Protein AF-A0A0M3KHF2-F1 (afdb_monomer_lite)

Radius of gyration: 13.71 Å; chains: 1; bounding box: 29×32×37 Å

Organism: Anisakis simplex (NCBI:txid6269)

Foldseek 3Di:
DQDAFQEEEEEAAADLLQVLQVVLCVVCVVVCVSHYVYYYYHHDPPHPDDPPPVSSVVVVLVVVCVVDPPVCSVPGRYHYDHQYDAPPPCRVCRNNTPVND

pLDDT: mean 89.16, std 9.12, range [52.31, 97.62]

Sequence (101 aa):
MTMKWDAVVLTACDLNQKEAFENQLADLSDQLNQFAERFFVFEDQPSNIRIGSGGATQLALDRLNSELTESKFIQSRIVIIHSGGLSQRMPSASALGKVFL

Structure (mmCIF, N/CA/C/O backbone):
data_AF-A0A0M3KHF2-F1
#
_entry.id   AF-A0A0M3KHF2-F1
#
loop_
_atom_site.group_PDB
_atom_site.id
_atom_site.type_symbol
_atom_site.label_atom_id
_atom_site.label_alt_id
_atom_site.label_comp_id
_atom_site.label_asym_id
_atom_site.label_entity_id
_atom_site.label_seq_id
_atom_site.pdbx_PDB_ins_code
_atom_site.Cartn_x
_atom_site.Cartn_y
_atom_site.Cartn_z
_atom_site.occupancy
_atom_site.B_iso_or_equiv
_atom_site.auth_seq_id
_atom_site.auth_comp_id
_atom_site.auth_asym_id
_atom_site.auth_atom_id
_atom_site.pdbx_PDB_model_num
ATOM 1 N N . MET A 1 1 ? -9.353 -6.737 23.529 1.00 52.31 1 MET A N 1
ATOM 2 C CA . MET A 1 1 ? -9.402 -5.989 22.256 1.00 52.31 1 MET A CA 1
ATOM 3 C C . MET A 1 1 ? -8.188 -6.390 21.445 1.00 52.31 1 MET A C 1
ATOM 5 O O . MET A 1 1 ? -7.079 -6.071 21.852 1.00 52.31 1 MET A O 1
ATOM 9 N N . THR A 1 2 ? -8.365 -7.147 20.366 1.00 61.44 2 THR A N 1
ATOM 10 C CA . THR A 1 2 ? -7.285 -7.366 19.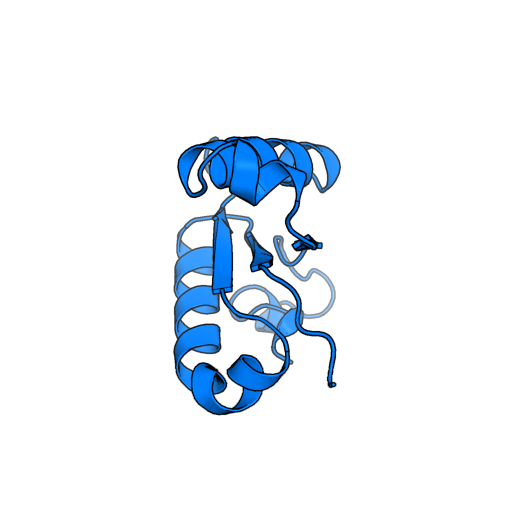398 1.00 61.44 2 THR A CA 1
ATOM 11 C C . THR A 1 2 ? -7.039 -6.042 18.679 1.00 61.44 2 THR A C 1
ATOM 13 O O . THR A 1 2 ? -7.953 -5.471 18.089 1.00 61.44 2 THR A O 1
ATOM 16 N N . MET A 1 3 ? -5.836 -5.486 18.818 1.00 82.25 3 MET A N 1
ATOM 17 C CA . MET A 1 3 ? -5.474 -4.257 18.117 1.00 82.25 3 MET A CA 1
ATOM 18 C C . MET A 1 3 ? -5.295 -4.567 16.627 1.00 82.25 3 MET A C 1
ATOM 20 O O . MET A 1 3 ? -4.411 -5.344 16.281 1.00 82.25 3 MET A O 1
ATOM 24 N N . LYS A 1 4 ? -6.115 -3.953 15.768 1.00 93.25 4 LYS A N 1
ATOM 25 C CA . LYS A 1 4 ? -5.964 -3.991 14.305 1.00 93.25 4 LYS A CA 1
ATOM 26 C C . LYS A 1 4 ? -5.154 -2.803 13.799 1.00 93.25 4 LYS A C 1
ATOM 28 O O . LYS A 1 4 ? -5.223 -1.727 14.388 1.00 93.25 4 LYS A O 1
ATOM 33 N N . TRP A 1 5 ? -4.443 -2.973 12.695 1.00 96.00 5 TRP A N 1
ATOM 34 C CA . TRP A 1 5 ? -3.918 -1.845 11.929 1.00 96.00 5 TRP A CA 1
ATOM 35 C C . TRP A 1 5 ? -5.065 -1.096 11.239 1.00 96.00 5 TRP A C 1
ATOM 37 O O . TRP A 1 5 ? -6.010 -1.708 10.743 1.00 96.00 5 TRP A O 1
ATOM 47 N N . ASP A 1 6 ? -4.981 0.228 11.176 1.00 95.12 6 ASP A N 1
ATOM 48 C CA . ASP A 1 6 ? -5.975 1.048 10.471 1.00 95.12 6 ASP A CA 1
ATOM 49 C C . ASP A 1 6 ? -5.799 0.942 8.945 1.00 95.12 6 ASP A C 1
ATOM 51 O O . ASP A 1 6 ? -6.754 1.108 8.176 1.00 95.12 6 ASP A O 1
ATOM 55 N N . ALA A 1 7 ? -4.569 0.645 8.512 1.00 95.75 7 ALA A N 1
ATOM 56 C CA . ALA A 1 7 ? -4.243 0.238 7.154 1.00 95.75 7 ALA A CA 1
ATOM 57 C C . ALA A 1 7 ? -2.954 -0.601 7.097 1.00 95.75 7 ALA A C 1
ATOM 59 O O . ALA A 1 7 ? -2.012 -0.392 7.865 1.00 95.75 7 ALA A O 1
ATOM 60 N N . VAL A 1 8 ? -2.898 -1.510 6.129 1.00 96.81 8 VAL A N 1
ATOM 61 C CA . VAL A 1 8 ? -1.679 -2.186 5.669 1.00 96.81 8 VAL A CA 1
ATOM 62 C C . VAL A 1 8 ? -1.416 -1.734 4.238 1.00 96.81 8 VAL A C 1
ATOM 64 O O . VAL A 1 8 ? -2.331 -1.719 3.418 1.00 96.81 8 VAL A O 1
ATOM 67 N N . VAL A 1 9 ? -0.174 -1.383 3.921 1.00 97.62 9 VAL A N 1
ATOM 68 C CA . VAL A 1 9 ? 0.249 -1.050 2.557 1.00 97.62 9 VAL A CA 1
ATOM 69 C C . VAL A 1 9 ? 1.277 -2.062 2.084 1.00 97.62 9 VAL A C 1
ATOM 71 O O . VAL A 1 9 ? 2.307 -2.246 2.732 1.00 97.62 9 VAL A O 1
ATOM 74 N N . LEU A 1 10 ? 1.032 -2.677 0.933 1.00 96.62 10 LEU A N 1
ATOM 75 C CA . LEU A 1 10 ? 2.042 -3.415 0.186 1.00 96.62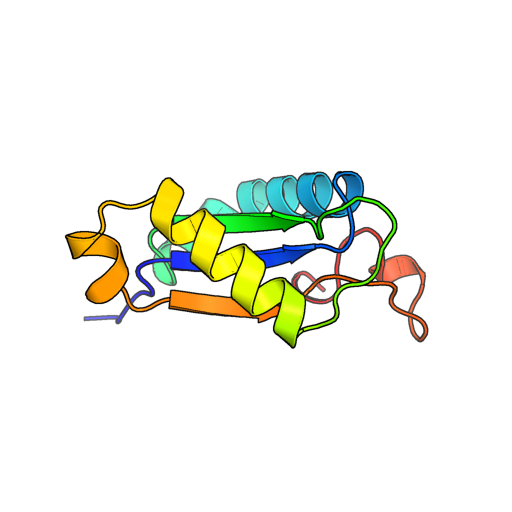 10 LEU A CA 1
ATOM 76 C C . LEU A 1 10 ? 2.603 -2.509 -0.910 1.00 96.62 10 LEU A C 1
ATOM 78 O O . LEU A 1 10 ? 1.847 -1.890 -1.656 1.00 96.62 10 LEU A O 1
ATOM 82 N N . THR A 1 11 ? 3.926 -2.431 -1.032 1.00 95.44 11 THR A N 1
ATOM 83 C CA . THR A 1 11 ? 4.543 -1.800 -2.209 1.00 95.44 11 THR A CA 1
ATOM 84 C C . THR A 1 11 ? 4.770 -2.853 -3.293 1.00 95.44 11 THR A C 1
ATOM 86 O O . THR A 1 11 ? 5.099 -3.994 -2.969 1.00 95.44 11 THR A O 1
ATOM 89 N N . ALA A 1 12 ? 4.621 -2.484 -4.561 1.00 94.12 12 ALA A N 1
ATOM 90 C CA . ALA A 1 12 ? 4.838 -3.329 -5.736 1.00 94.12 12 ALA A CA 1
ATOM 91 C C . ALA A 1 12 ? 5.797 -2.630 -6.716 1.00 94.12 12 ALA A C 1
ATOM 93 O O . ALA A 1 12 ? 5.866 -1.407 -6.740 1.00 94.12 12 ALA A O 1
ATOM 94 N N . CYS A 1 13 ? 6.558 -3.369 -7.525 1.00 91.19 13 CYS A N 1
ATOM 95 C CA . CYS A 1 13 ? 7.513 -2.763 -8.465 1.00 91.19 13 CYS A CA 1
ATOM 96 C C . CYS A 1 13 ? 6.878 -2.229 -9.751 1.00 91.19 13 CYS A C 1
ATOM 98 O O . CYS A 1 13 ? 7.495 -1.422 -10.440 1.00 91.19 13 CYS A O 1
ATOM 100 N N . ASP A 1 14 ? 5.684 -2.699 -10.100 1.00 92.12 14 ASP A N 1
ATOM 101 C CA . ASP A 1 14 ? 4.943 -2.272 -11.280 1.00 92.12 14 ASP A CA 1
ATOM 102 C C . ASP A 1 14 ? 3.446 -2.585 -11.126 1.00 92.12 14 ASP A C 1
ATOM 104 O O . ASP A 1 14 ? 3.006 -3.166 -10.128 1.00 92.12 14 ASP A O 1
ATOM 108 N N . LEU A 1 15 ? 2.666 -2.171 -12.127 1.00 93.25 15 LEU A N 1
ATOM 109 C CA . LEU A 1 15 ? 1.218 -2.349 -12.150 1.00 93.25 15 LEU A CA 1
ATOM 110 C C . LEU A 1 15 ? 0.801 -3.827 -12.188 1.00 93.25 15 LEU A C 1
ATOM 112 O O . LEU A 1 15 ? -0.143 -4.200 -11.503 1.00 93.25 15 LEU A O 1
ATOM 116 N N . ASN A 1 16 ? 1.525 -4.681 -12.917 1.00 91.44 16 ASN A N 1
ATOM 117 C CA . ASN A 1 16 ? 1.183 -6.103 -13.011 1.00 91.44 16 ASN A CA 1
ATOM 118 C C . ASN A 1 16 ? 1.360 -6.795 -11.652 1.00 91.44 16 ASN A C 1
ATOM 120 O O . ASN A 1 16 ? 0.523 -7.593 -11.235 1.00 91.44 16 ASN A O 1
ATOM 124 N N . GLN A 1 17 ? 2.448 -6.481 -10.942 1.00 91.50 17 GLN A N 1
ATOM 125 C CA . GLN A 1 17 ? 2.683 -7.001 -9.598 1.00 91.50 17 GLN A CA 1
ATOM 126 C C . GLN A 1 17 ? 1.653 -6.450 -8.606 1.00 91.50 17 GLN A C 1
ATOM 128 O O . GLN A 1 17 ? 1.198 -7.184 -7.731 1.00 91.50 17 GLN A O 1
ATOM 133 N N . LYS A 1 18 ? 1.245 -5.186 -8.759 1.00 94.75 18 LYS A N 1
ATOM 134 C CA . LYS A 1 18 ? 0.151 -4.623 -7.970 1.00 94.75 18 LYS A CA 1
ATOM 135 C C . LYS A 1 18 ? -1.150 -5.399 -8.163 1.00 94.75 18 LYS A C 1
ATOM 137 O O . LYS A 1 18 ? -1.719 -5.844 -7.172 1.00 94.75 18 LYS A O 1
ATOM 142 N N . GLU A 1 19 ? -1.581 -5.601 -9.404 1.00 95.00 19 GLU A N 1
ATOM 143 C CA . GLU A 1 19 ? -2.814 -6.334 -9.716 1.00 95.00 19 GLU A CA 1
ATOM 144 C C . GLU A 1 19 ? -2.763 -7.765 -9.162 1.00 95.00 19 GLU A C 1
ATOM 146 O O . GLU A 1 19 ? -3.732 -8.258 -8.584 1.00 95.00 19 GLU A O 1
ATOM 151 N N . ALA A 1 20 ? -1.608 -8.430 -9.263 1.00 93.19 20 ALA A N 1
ATOM 152 C CA . ALA A 1 20 ? -1.411 -9.745 -8.665 1.00 93.19 20 ALA A CA 1
ATOM 153 C C . ALA A 1 20 ? -1.587 -9.721 -7.136 1.00 93.19 20 ALA A C 1
ATOM 155 O O . ALA A 1 20 ? -2.263 -10.591 -6.589 1.00 93.19 20 ALA A O 1
ATOM 156 N N . PHE A 1 21 ? -1.018 -8.732 -6.441 1.00 94.81 21 PHE A N 1
ATOM 157 C CA . PHE A 1 21 ? -1.145 -8.602 -4.985 1.00 94.81 21 PHE A CA 1
ATOM 158 C C . PHE A 1 21 ? -2.572 -8.249 -4.559 1.00 94.81 21 PHE A C 1
ATOM 160 O O . PHE A 1 21 ? -3.049 -8.771 -3.556 1.00 94.81 21 PHE A O 1
ATOM 167 N N . GLU A 1 22 ? -3.268 -7.396 -5.312 1.00 96.06 22 GLU A N 1
ATOM 168 C CA . GLU A 1 22 ? -4.672 -7.056 -5.058 1.00 96.06 22 GLU A CA 1
ATOM 169 C C . GLU A 1 22 ? -5.572 -8.294 -5.174 1.00 96.06 22 GLU A 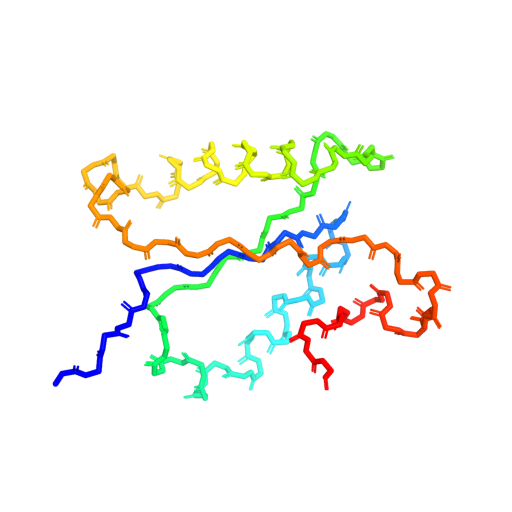C 1
ATOM 171 O O . GLU A 1 22 ? -6.407 -8.520 -4.298 1.00 96.06 22 GLU A O 1
ATOM 176 N N . ASN A 1 23 ? -5.341 -9.152 -6.174 1.00 94.88 23 ASN A N 1
ATOM 177 C CA . ASN A 1 23 ? -6.052 -10.427 -6.304 1.00 94.88 23 ASN A CA 1
ATOM 178 C C . ASN A 1 23 ? -5.776 -11.368 -5.116 1.00 94.88 23 ASN A C 1
ATOM 180 O O . ASN A 1 23 ? -6.713 -11.912 -4.537 1.00 94.88 23 ASN A O 1
ATOM 184 N N . GLN A 1 24 ? -4.513 -11.503 -4.690 1.00 94.12 24 GLN A N 1
ATOM 185 C CA . GLN A 1 24 ? -4.158 -12.306 -3.508 1.00 94.12 24 GLN A CA 1
ATOM 186 C C . GLN A 1 24 ? -4.831 -11.781 -2.228 1.00 94.12 24 GLN A C 1
ATOM 188 O O . GLN A 1 24 ? -5.321 -12.557 -1.409 1.00 94.12 24 GLN A O 1
ATOM 193 N N . LEU A 1 25 ? -4.883 -10.457 -2.044 1.00 95.12 25 LEU A N 1
ATOM 194 C CA . LEU A 1 25 ? -5.555 -9.839 -0.898 1.00 95.12 25 LEU A CA 1
ATOM 195 C C . LEU A 1 25 ? -7.069 -10.071 -0.922 1.00 95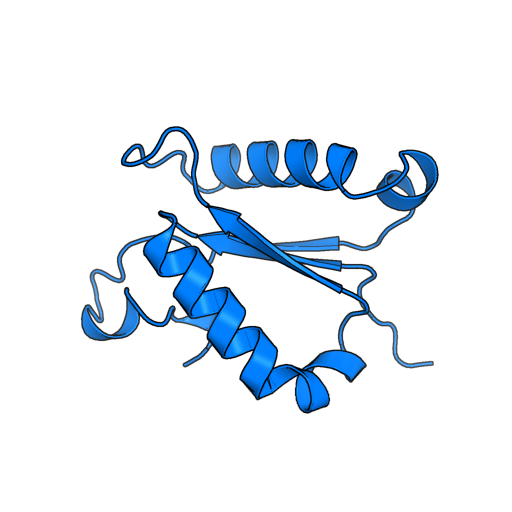.12 25 LEU A C 1
ATOM 197 O O . LEU A 1 25 ? -7.657 -10.283 0.139 1.00 95.12 25 LEU A O 1
ATOM 201 N N . ALA A 1 26 ? -7.694 -10.046 -2.101 1.00 95.31 26 ALA A N 1
ATOM 202 C CA . ALA A 1 26 ? -9.114 -10.342 -2.251 1.00 95.31 26 ALA A CA 1
ATOM 203 C C . ALA A 1 26 ? -9.430 -11.787 -1.830 1.00 95.31 26 ALA A C 1
ATOM 205 O O . ALA A 1 26 ? -10.328 -11.996 -1.009 1.00 95.31 26 ALA A O 1
ATOM 206 N N . ASP A 1 27 ? -8.635 -12.753 -2.299 1.00 94.88 27 ASP A N 1
ATOM 207 C CA . ASP A 1 27 ? -8.781 -14.177 -1.967 1.00 94.88 27 ASP A CA 1
ATOM 208 C C . ASP A 1 27 ? -8.585 -14.463 -0.464 1.00 94.88 27 ASP A C 1
ATOM 210 O O . ASP A 1 27 ? -9.205 -15.368 0.097 1.00 94.88 27 ASP A O 1
ATOM 214 N N . LEU A 1 28 ? -7.740 -13.678 0.212 1.00 93.75 28 LEU A N 1
ATOM 215 C CA . LEU A 1 28 ? -7.417 -13.833 1.636 1.00 93.75 28 LEU A CA 1
ATOM 216 C C . LEU A 1 28 ? -8.234 -12.921 2.568 1.00 93.75 28 LEU A C 1
ATOM 218 O O . LEU A 1 28 ? -8.040 -12.961 3.787 1.00 93.75 28 LEU A O 1
ATOM 222 N N . SER A 1 29 ? -9.136 -12.100 2.028 1.00 92.88 29 SER A N 1
ATOM 223 C CA . SER A 1 29 ? -9.819 -11.019 2.756 1.00 92.88 29 SER A CA 1
ATOM 224 C C . SER A 1 29 ? -10.469 -11.471 4.069 1.00 92.88 29 SER A C 1
ATOM 226 O O . SER A 1 29 ? -10.214 -10.870 5.115 1.00 92.88 29 SER A O 1
ATOM 228 N N . ASP A 1 30 ? -11.216 -12.576 4.065 1.00 93.19 30 ASP A N 1
ATOM 229 C CA . ASP A 1 30 ? -11.874 -13.118 5.265 1.00 93.19 30 ASP A CA 1
ATOM 230 C C . ASP A 1 30 ? -10.887 -13.442 6.398 1.00 93.19 30 ASP A C 1
ATOM 232 O O . ASP A 1 30 ? -11.167 -13.193 7.574 1.00 93.19 30 ASP A O 1
ATOM 236 N N . GLN A 1 31 ? -9.703 -13.949 6.051 1.00 92.44 31 GLN A N 1
ATOM 237 C CA . GLN A 1 31 ? -8.648 -14.284 7.010 1.00 92.44 31 GLN A CA 1
ATOM 238 C C . GLN A 1 31 ? -7.907 -13.034 7.498 1.00 92.44 31 GLN A C 1
ATOM 240 O O . GLN A 1 31 ? -7.478 -12.971 8.655 1.00 92.44 31 GLN A O 1
ATOM 245 N N . LEU A 1 32 ? -7.749 -12.041 6.618 1.00 92.75 32 LEU A N 1
ATOM 246 C CA . LEU A 1 32 ? -6.955 -10.840 6.861 1.00 92.75 32 LEU A CA 1
ATOM 247 C C . LEU A 1 32 ? -7.722 -9.727 7.586 1.00 92.75 32 LEU A C 1
ATOM 249 O O . LEU A 1 32 ? -7.112 -8.931 8.306 1.00 92.75 32 LEU A O 1
ATOM 253 N N . ASN A 1 33 ? -9.054 -9.718 7.492 1.00 91.50 33 ASN A N 1
ATOM 254 C CA . ASN A 1 33 ? -9.932 -8.725 8.119 1.00 91.50 33 ASN A CA 1
ATOM 255 C C . ASN A 1 33 ? -9.772 -8.633 9.645 1.00 91.50 33 ASN A C 1
ATOM 257 O O . ASN A 1 33 ? -10.140 -7.626 10.255 1.00 91.50 33 ASN A O 1
ATOM 261 N N . GLN A 1 34 ? -9.228 -9.660 10.306 1.00 92.44 34 GLN A N 1
ATOM 262 C CA . GLN A 1 34 ? -8.931 -9.606 11.740 1.00 92.44 34 GLN A CA 1
ATOM 263 C C . GLN A 1 34 ? -7.675 -8.788 12.085 1.00 92.44 34 GLN A C 1
ATOM 265 O O . GLN A 1 34 ? -7.529 -8.411 13.245 1.00 92.44 34 GLN A O 1
ATOM 270 N N . PHE A 1 35 ? -6.797 -8.501 11.116 1.00 93.56 35 PHE A N 1
ATOM 271 C CA . PHE A 1 35 ? -5.507 -7.836 11.336 1.00 93.56 35 PHE A CA 1
ATOM 272 C C . PHE A 1 35 ? -5.495 -6.364 10.928 1.00 93.56 35 PHE A C 1
ATOM 274 O O . PHE A 1 35 ? -4.783 -5.581 11.558 1.00 93.56 35 PHE A O 1
ATOM 281 N N . ALA A 1 36 ? -6.268 -5.976 9.912 1.00 95.38 36 ALA A N 1
ATOM 282 C CA . ALA A 1 36 ? -6.361 -4.588 9.476 1.00 95.38 36 ALA A CA 1
ATOM 283 C C . ALA A 1 36 ? -7.753 -4.229 8.954 1.00 95.38 36 ALA A C 1
ATOM 285 O O . ALA A 1 36 ? -8.496 -5.100 8.509 1.00 95.38 36 ALA A O 1
ATOM 286 N N . GLU A 1 37 ? -8.103 -2.943 9.012 1.00 93.56 37 GLU A N 1
ATOM 287 C CA . GLU A 1 37 ? -9.359 -2.440 8.437 1.00 93.56 37 GLU A CA 1
ATOM 288 C C . GLU A 1 37 ? -9.295 -2.303 6.915 1.00 93.56 37 GLU A C 1
ATOM 290 O O . GLU A 1 37 ? -10.308 -2.449 6.234 1.00 93.56 37 GLU A O 1
ATOM 295 N N . ARG A 1 38 ? -8.117 -1.957 6.385 1.00 94.12 38 ARG A N 1
ATOM 296 C CA . ARG A 1 38 ? -7.905 -1.643 4.970 1.00 94.12 38 ARG A CA 1
ATOM 297 C C . ARG A 1 38 ? -6.554 -2.155 4.502 1.00 94.12 38 ARG A C 1
ATOM 299 O O . ARG A 1 38 ? -5.575 -2.106 5.247 1.00 94.12 38 ARG A O 1
ATOM 306 N N . PHE A 1 39 ? -6.512 -2.581 3.249 1.00 96.50 39 PHE A N 1
ATOM 307 C CA . PHE A 1 39 ? -5.297 -2.986 2.560 1.00 96.50 39 PHE A CA 1
ATOM 308 C C . PHE A 1 39 ? -5.152 -2.148 1.294 1.00 96.50 39 PHE A C 1
ATOM 310 O O . PHE A 1 39 ? -6.119 -1.973 0.556 1.00 96.50 39 PHE A O 1
ATOM 317 N N . PHE A 1 40 ? -3.953 -1.630 1.058 1.00 97.31 40 PHE A N 1
ATOM 318 C CA . PHE A 1 40 ? -3.599 -0.899 -0.153 1.00 97.31 40 PHE A CA 1
ATOM 319 C C . PHE A 1 40 ? -2.419 -1.574 -0.836 1.00 97.31 40 PHE A C 1
ATOM 321 O O . PHE A 1 40 ? -1.532 -2.111 -0.166 1.00 97.31 40 PHE A O 1
ATOM 328 N N . VAL A 1 41 ? -2.375 -1.476 -2.162 1.00 97.12 41 VAL A N 1
ATOM 329 C CA . VAL A 1 41 ? -1.201 -1.843 -2.947 1.00 97.12 41 VAL A CA 1
ATOM 330 C C . VAL A 1 41 ? -0.790 -0.657 -3.807 1.00 97.12 41 VAL A C 1
ATOM 332 O O . VAL A 1 41 ? -1.583 -0.144 -4.598 1.00 97.12 41 VAL A O 1
ATOM 335 N N . PHE A 1 42 ? 0.452 -0.206 -3.644 1.00 96.75 42 PHE A N 1
ATOM 336 C CA . PHE A 1 42 ? 1.003 0.901 -4.422 1.00 96.75 42 PHE A CA 1
ATOM 337 C C . PHE A 1 42 ? 2.204 0.447 -5.232 1.00 96.75 42 PHE A C 1
ATOM 339 O O . PHE A 1 42 ? 3.174 -0.082 -4.693 1.00 96.75 42 PHE A O 1
ATOM 346 N N . GLU A 1 43 ? 2.121 0.670 -6.533 1.00 95.19 43 GLU A N 1
ATOM 347 C CA . GLU A 1 43 ? 3.188 0.417 -7.482 1.00 95.19 43 GLU A CA 1
ATOM 348 C C . GLU A 1 43 ? 4.224 1.551 -7.506 1.00 95.19 43 GLU A C 1
ATOM 350 O O . GLU A 1 43 ? 3.883 2.723 -7.324 1.00 95.19 43 GLU A O 1
ATOM 355 N N . ASP A 1 44 ? 5.486 1.208 -7.765 1.00 94.75 44 ASP A N 1
ATOM 356 C CA . ASP A 1 44 ? 6.555 2.180 -7.985 1.00 94.75 44 ASP A CA 1
ATOM 357 C C . ASP A 1 44 ? 6.208 3.086 -9.183 1.00 94.75 44 ASP A C 1
ATOM 359 O O . ASP A 1 44 ? 5.851 2.622 -10.272 1.00 94.75 44 ASP A O 1
ATOM 363 N N . GLN A 1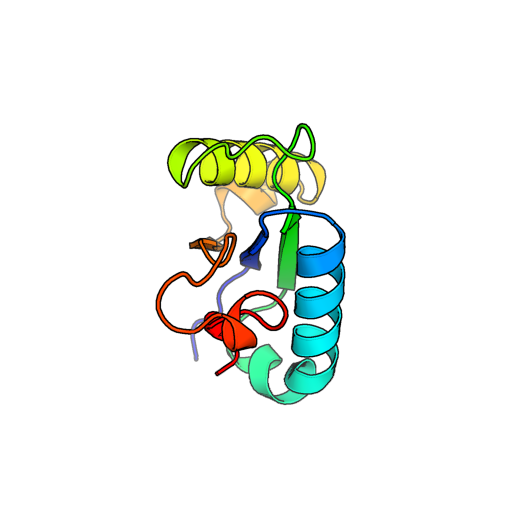 45 ? 6.358 4.400 -8.991 1.00 91.50 45 GLN A N 1
ATOM 364 C CA . GLN A 1 45 ? 6.233 5.394 -10.054 1.00 91.50 45 GLN A CA 1
ATOM 365 C C . GLN A 1 45 ? 7.451 6.332 -10.077 1.00 91.50 45 GLN A C 1
ATOM 367 O O . GLN A 1 45 ? 7.941 6.721 -9.014 1.00 91.50 45 GLN A O 1
ATOM 372 N N . PRO A 1 46 ? 7.924 6.744 -11.272 1.00 89.81 46 PRO A N 1
ATOM 373 C CA . PRO A 1 46 ? 7.437 6.361 -12.605 1.00 89.81 46 PRO A CA 1
ATOM 374 C C . PRO A 1 46 ? 7.734 4.890 -12.955 1.00 89.81 46 PRO A C 1
ATOM 376 O O . PRO A 1 46 ? 8.693 4.300 -12.460 1.00 89.81 46 PRO A O 1
ATOM 379 N N . SER A 1 47 ? 6.906 4.302 -13.826 1.00 86.25 47 SER A N 1
ATOM 380 C CA . SER A 1 47 ? 6.994 2.883 -14.202 1.00 86.25 47 SER A CA 1
ATOM 381 C C . SER A 1 47 ? 8.383 2.499 -14.719 1.00 86.25 47 SER A C 1
ATOM 383 O O . SER A 1 47 ? 9.005 3.275 -15.447 1.00 86.25 47 SER A O 1
ATOM 385 N N . ASN A 1 48 ? 8.817 1.268 -14.439 1.00 80.50 48 ASN A N 1
ATOM 386 C CA . ASN A 1 48 ? 10.119 0.709 -14.838 1.00 80.50 48 ASN A CA 1
ATOM 387 C C . ASN A 1 48 ? 11.343 1.373 -14.184 1.00 80.50 48 ASN A C 1
ATOM 389 O O . ASN A 1 48 ? 12.476 1.054 -14.549 1.00 80.50 48 ASN A O 1
ATOM 393 N N . ILE A 1 49 ? 11.150 2.263 -13.207 1.00 88.00 49 ILE A N 1
ATOM 394 C CA . ILE A 1 49 ? 12.237 2.813 -12.398 1.00 88.00 49 ILE A CA 1
ATOM 395 C C . ILE A 1 49 ? 12.123 2.257 -10.986 1.00 88.00 49 ILE A C 1
ATOM 397 O O . ILE A 1 49 ? 11.137 2.476 -10.291 1.00 88.00 49 ILE A O 1
ATOM 401 N N . ARG A 1 50 ? 13.170 1.563 -10.534 1.00 87.25 50 ARG A N 1
ATOM 402 C CA . ARG A 1 50 ? 13.244 1.102 -9.149 1.00 87.25 50 ARG A CA 1
ATOM 403 C C . ARG A 1 50 ? 13.562 2.286 -8.240 1.00 87.25 50 ARG A C 1
ATOM 405 O O . ARG A 1 50 ? 14.685 2.784 -8.257 1.00 87.25 50 ARG A O 1
ATOM 412 N N . ILE A 1 51 ? 12.602 2.677 -7.407 1.00 91.56 51 ILE A N 1
ATOM 413 C CA . ILE A 1 51 ? 12.738 3.815 -6.478 1.00 91.56 51 ILE A CA 1
ATOM 414 C C . ILE A 1 51 ? 13.306 3.416 -5.104 1.00 91.56 51 ILE A C 1
ATOM 416 O O . ILE A 1 51 ? 13.667 4.267 -4.290 1.00 91.56 51 ILE A O 1
ATOM 420 N N . GLY A 1 52 ? 13.432 2.108 -4.850 1.00 91.00 52 GLY A N 1
ATOM 421 C CA . GLY A 1 52 ? 13.936 1.562 -3.587 1.00 91.00 52 GLY A CA 1
ATOM 422 C C . GLY A 1 52 ? 12.942 1.718 -2.431 1.00 91.00 52 GLY A C 1
ATOM 423 O O . GLY A 1 52 ? 11.894 2.338 -2.572 1.00 91.00 52 GLY A O 1
ATOM 424 N N . SER A 1 53 ? 13.260 1.153 -1.263 1.00 92.75 53 SER A N 1
ATOM 425 C CA . SER A 1 53 ? 12.337 1.168 -0.116 1.00 92.75 53 SER A CA 1
ATOM 426 C C . SER A 1 53 ? 12.050 2.579 0.399 1.00 92.75 53 SER A C 1
ATOM 428 O O . SER A 1 53 ? 10.911 2.876 0.733 1.00 92.75 53 SER A O 1
ATOM 430 N N . GLY A 1 54 ? 13.053 3.463 0.420 1.00 94.81 54 GLY A N 1
ATOM 431 C CA . GLY A 1 54 ? 12.869 4.862 0.818 1.00 94.81 54 GLY A CA 1
ATOM 432 C C . GLY A 1 54 ? 11.918 5.621 -0.112 1.00 94.81 54 GLY A C 1
ATOM 433 O O . GLY A 1 54 ? 10.987 6.264 0.367 1.00 94.81 54 GLY A O 1
ATOM 434 N N . GLY A 1 55 ? 12.103 5.487 -1.431 1.00 95.00 55 GLY A N 1
ATOM 435 C CA . GLY A 1 55 ? 11.207 6.087 -2.421 1.00 95.00 55 GLY A CA 1
ATOM 436 C C . GLY A 1 55 ? 9.796 5.505 -2.353 1.00 95.00 55 GLY A C 1
ATOM 437 O O . GLY A 1 55 ? 8.825 6.254 -2.362 1.00 95.00 55 GLY A O 1
ATOM 438 N N . ALA A 1 56 ? 9.679 4.186 -2.187 1.00 95.00 56 ALA A N 1
ATOM 439 C CA . ALA A 1 56 ? 8.390 3.516 -2.050 1.00 95.00 56 ALA A CA 1
ATOM 440 C C . ALA A 1 56 ? 7.651 3.923 -0.764 1.00 95.00 56 ALA A C 1
ATOM 442 O O . ALA A 1 56 ? 6.433 4.075 -0.782 1.00 95.00 56 ALA A O 1
ATOM 443 N N . THR A 1 57 ? 8.369 4.162 0.342 1.00 96.38 57 THR A N 1
ATOM 444 C CA . THR A 1 57 ? 7.776 4.727 1.563 1.00 96.38 57 THR A CA 1
ATOM 445 C C . THR A 1 57 ? 7.228 6.128 1.309 1.00 96.38 57 THR A C 1
ATOM 447 O O . THR A 1 57 ? 6.084 6.386 1.666 1.00 96.38 57 THR A O 1
ATOM 450 N N . GLN A 1 58 ? 8.003 7.022 0.684 1.00 96.25 58 GLN A N 1
ATOM 451 C CA . GLN A 1 58 ? 7.538 8.381 0.384 1.00 96.25 58 GLN A CA 1
ATOM 452 C C . GLN A 1 58 ? 6.290 8.356 -0.506 1.00 96.25 58 GLN A C 1
ATOM 454 O O . GLN A 1 58 ? 5.279 8.964 -0.164 1.00 96.25 58 GLN A O 1
ATOM 459 N N . LEU A 1 59 ? 6.328 7.573 -1.587 1.00 95.75 59 LEU A N 1
ATOM 460 C CA . LEU A 1 59 ? 5.196 7.400 -2.493 1.00 95.75 59 LEU A CA 1
ATOM 461 C C . LEU A 1 59 ? 3.961 6.858 -1.762 1.00 95.75 59 LEU A C 1
ATOM 463 O O . LEU A 1 59 ? 2.856 7.353 -1.971 1.00 95.75 59 LEU A O 1
ATOM 467 N N . ALA A 1 60 ? 4.131 5.878 -0.872 1.00 96.50 60 ALA A N 1
ATOM 468 C CA . ALA A 1 60 ? 3.028 5.344 -0.081 1.00 96.50 60 ALA A CA 1
ATOM 469 C C . ALA A 1 60 ? 2.407 6.395 0.850 1.00 96.50 60 ALA A C 1
ATOM 471 O O . ALA A 1 60 ? 1.185 6.446 0.965 1.00 96.50 60 ALA A O 1
ATOM 472 N N . LEU A 1 61 ? 3.219 7.242 1.489 1.00 95.50 61 LEU A N 1
ATOM 473 C CA . LEU A 1 61 ? 2.724 8.325 2.344 1.00 95.50 61 LEU A CA 1
ATOM 474 C C . LEU A 1 61 ? 1.942 9.369 1.533 1.00 95.50 61 LEU A C 1
ATOM 476 O O . LEU A 1 61 ? 0.846 9.750 1.941 1.00 95.50 61 LEU A O 1
ATOM 480 N N . ASP A 1 62 ? 2.449 9.767 0.364 1.00 94.88 62 ASP A N 1
ATOM 481 C CA . ASP A 1 62 ? 1.778 10.731 -0.520 1.00 94.88 62 ASP A CA 1
ATOM 482 C C . ASP A 1 62 ? 0.427 10.189 -1.023 1.00 94.88 62 ASP A C 1
ATOM 484 O O . ASP A 1 62 ? -0.585 10.899 -1.049 1.00 94.88 62 ASP A O 1
ATOM 488 N N . ARG A 1 63 ? 0.382 8.895 -1.368 1.00 95.50 63 ARG A N 1
ATOM 489 C CA . ARG A 1 63 ? -0.850 8.206 -1.776 1.00 95.50 63 ARG A CA 1
ATOM 490 C C . ARG A 1 63 ? -1.836 8.084 -0.620 1.00 95.50 63 ARG A C 1
ATOM 492 O O . ARG A 1 63 ? -2.996 8.440 -0.792 1.00 95.50 63 ARG A O 1
ATOM 499 N N . LEU A 1 64 ? -1.396 7.668 0.567 1.00 95.25 64 LEU A N 1
ATOM 500 C CA . LEU A 1 64 ? -2.258 7.590 1.753 1.00 95.25 64 LEU A CA 1
ATOM 501 C C . LEU A 1 64 ? -2.871 8.940 2.120 1.00 95.25 64 LEU A C 1
ATOM 503 O O . LEU A 1 64 ? -4.039 8.982 2.496 1.00 95.25 64 LEU A O 1
ATOM 507 N N . ASN A 1 65 ? -2.121 10.033 1.968 1.00 91.06 65 ASN A N 1
ATOM 508 C CA . ASN A 1 65 ? -2.635 11.381 2.194 1.00 91.06 65 ASN A CA 1
ATOM 509 C C . ASN A 1 65 ? -3.750 11.773 1.203 1.00 91.06 65 ASN A C 1
ATOM 511 O O . ASN A 1 65 ? -4.557 12.646 1.500 1.00 91.06 65 ASN A O 1
ATOM 515 N N . SER A 1 66 ? -3.807 11.125 0.035 1.00 89.88 66 SER A N 1
ATOM 516 C CA . SER A 1 66 ? -4.881 11.306 -0.951 1.00 89.88 66 SER A CA 1
ATOM 517 C C . SER A 1 66 ? -6.073 10.371 -0.704 1.00 89.88 66 SER A C 1
ATOM 519 O O . SER A 1 66 ? -7.213 10.747 -0.958 1.00 89.88 66 SER A O 1
ATOM 521 N N . GLU A 1 67 ? -5.821 9.158 -0.202 1.00 90.62 67 GLU A N 1
ATOM 522 C CA . GLU A 1 67 ? -6.848 8.137 0.075 1.00 90.62 67 GLU A CA 1
ATOM 523 C C . GLU A 1 67 ? -7.580 8.357 1.414 1.00 90.62 67 GLU A C 1
ATOM 525 O O . GLU A 1 67 ? -8.693 7.868 1.630 1.00 90.62 67 GLU A O 1
ATOM 530 N N . LEU A 1 68 ? -6.948 9.055 2.359 1.00 89.56 68 LEU A N 1
ATOM 531 C CA . LEU A 1 68 ? -7.448 9.284 3.713 1.00 89.56 68 LEU A CA 1
ATOM 532 C C . LEU A 1 68 ? -7.643 10.776 3.972 1.00 89.56 68 LEU A C 1
ATOM 534 O O . LEU A 1 68 ? -6.904 11.610 3.466 1.00 89.56 68 LEU A O 1
ATOM 538 N N . THR A 1 69 ? -8.594 11.125 4.842 1.00 89.12 69 THR A N 1
ATOM 539 C CA . THR A 1 69 ? -8.622 12.488 5.388 1.00 89.12 69 THR A CA 1
ATOM 540 C C . THR A 1 69 ? -7.356 12.728 6.210 1.00 89.12 69 THR A C 1
ATOM 542 O O . THR A 1 69 ? -6.910 11.827 6.921 1.00 89.12 69 THR A O 1
ATOM 545 N N . GLU A 1 70 ? -6.816 13.947 6.178 1.00 86.88 70 GLU A N 1
ATOM 546 C CA . GLU A 1 70 ? -5.600 14.326 6.918 1.00 86.88 70 GLU A CA 1
ATOM 547 C C . GLU A 1 70 ? -5.681 13.932 8.404 1.00 86.88 70 GLU A C 1
ATOM 549 O O . GLU A 1 70 ? -4.784 13.287 8.950 1.00 86.88 70 GLU A O 1
ATOM 554 N N . SER A 1 71 ? -6.820 14.220 9.040 1.00 88.50 71 SER A N 1
ATOM 555 C CA . SER A 1 71 ? -7.087 13.852 10.433 1.00 88.50 71 SER A CA 1
ATOM 556 C C . SER A 1 71 ? -7.023 12.343 10.677 1.00 88.50 71 SER A C 1
ATOM 558 O O . SER A 1 71 ? -6.453 11.904 11.676 1.00 88.50 71 SER A O 1
ATOM 560 N N . LYS A 1 72 ? -7.580 11.540 9.760 1.00 89.62 72 LYS A N 1
ATOM 561 C CA . LYS A 1 72 ? -7.569 10.082 9.869 1.00 89.62 72 LYS A CA 1
ATOM 562 C C . LYS A 1 72 ? -6.167 9.549 9.616 1.00 89.62 72 LYS A C 1
ATOM 564 O O .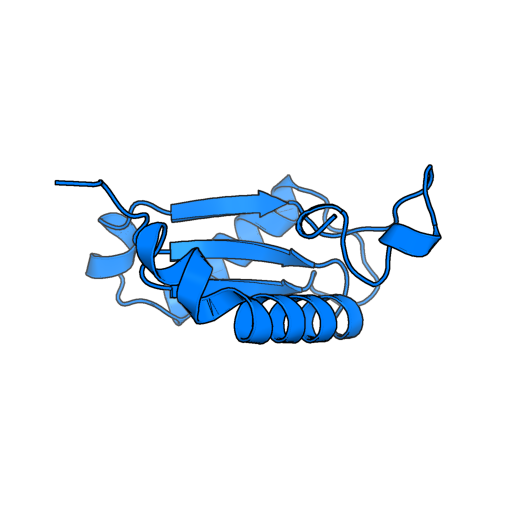 LYS A 1 72 ? -5.746 8.646 10.328 1.00 89.62 72 LYS A O 1
ATOM 569 N N . PHE A 1 73 ? -5.440 10.105 8.650 1.00 91.06 73 PHE A N 1
ATOM 570 C CA . PHE A 1 73 ? -4.085 9.678 8.317 1.00 91.06 73 PHE A CA 1
ATOM 571 C C . PHE A 1 73 ? -3.119 9.861 9.493 1.00 91.06 73 PHE A C 1
ATOM 573 O O . PHE A 1 73 ? -2.482 8.893 9.900 1.00 91.06 73 PHE A O 1
ATOM 580 N N . ILE A 1 74 ? -3.088 11.048 10.108 1.00 91.38 74 ILE A N 1
ATOM 581 C CA . ILE A 1 74 ? -2.187 11.366 11.234 1.00 91.38 74 ILE A CA 1
ATOM 582 C C . ILE A 1 74 ? -2.429 10.457 12.451 1.00 91.38 74 ILE A C 1
ATOM 584 O O . ILE A 1 74 ? -1.498 10.140 13.188 1.00 91.38 74 ILE A O 1
ATOM 588 N N . GLN A 1 75 ? -3.675 10.039 12.678 1.00 92.75 75 GLN A N 1
ATOM 589 C CA . GLN A 1 75 ? -4.053 9.191 13.814 1.00 92.75 75 GLN A CA 1
ATOM 590 C C . GLN A 1 75 ? -3.963 7.688 13.514 1.00 92.75 75 GLN A C 1
ATOM 592 O O . GLN A 1 75 ? -4.051 6.879 14.437 1.00 92.75 75 GLN A O 1
ATOM 597 N N . SER A 1 76 ? -3.814 7.308 12.242 1.00 93.75 76 SER A N 1
ATOM 598 C CA . SER A 1 76 ? -3.833 5.909 11.818 1.00 93.75 76 SER A CA 1
ATOM 599 C C . SER A 1 76 ? -2.534 5.197 12.174 1.00 93.75 76 SER A C 1
ATOM 601 O O . SER A 1 76 ? -1.432 5.668 11.898 1.00 93.75 76 SER A O 1
ATOM 603 N N . ARG A 1 77 ? -2.658 3.982 12.700 1.00 95.25 77 ARG A N 1
ATOM 604 C CA . ARG A 1 77 ? -1.564 3.019 12.778 1.00 95.25 77 ARG A CA 1
ATOM 605 C C . ARG A 1 77 ? -1.488 2.302 11.447 1.00 95.25 77 ARG A C 1
ATOM 607 O O . ARG A 1 77 ? -2.362 1.500 11.110 1.00 95.25 77 ARG A O 1
ATOM 614 N N . ILE A 1 78 ? -0.431 2.594 10.706 1.00 95.88 78 ILE A N 1
ATOM 615 C CA . ILE A 1 78 ? -0.217 2.067 9.364 1.00 95.88 78 ILE A CA 1
ATOM 616 C C . ILE A 1 78 ? 1.069 1.257 9.358 1.00 95.88 78 ILE A C 1
ATOM 618 O O . ILE A 1 78 ? 2.094 1.702 9.872 1.00 95.88 78 ILE A O 1
ATOM 622 N N . VAL A 1 79 ? 1.014 0.077 8.750 1.00 96.12 79 VAL A N 1
ATOM 623 C CA . VAL A 1 79 ? 2.203 -0.719 8.448 1.00 96.12 79 VAL A CA 1
ATOM 624 C C . VAL A 1 79 ? 2.439 -0.720 6.943 1.00 96.12 79 VAL A C 1
ATOM 626 O O . VAL A 1 79 ? 1.519 -0.952 6.161 1.00 96.12 79 VAL A O 1
ATOM 629 N N . ILE A 1 80 ? 3.679 -0.450 6.537 1.00 96.75 80 ILE A N 1
ATOM 630 C CA . ILE A 1 80 ? 4.117 -0.506 5.141 1.00 96.75 80 ILE A CA 1
ATOM 631 C C . ILE A 1 80 ? 5.053 -1.703 5.003 1.00 96.75 80 ILE A C 1
ATOM 633 O O . ILE A 1 80 ? 6.056 -1.795 5.710 1.00 96.75 80 ILE A O 1
ATOM 637 N N . ILE A 1 81 ? 4.721 -2.619 4.098 1.00 95.06 81 ILE A N 1
ATOM 638 C CA . ILE A 1 81 ? 5.498 -3.819 3.804 1.00 95.06 81 ILE A CA 1
ATOM 639 C C . ILE A 1 81 ? 6.074 -3.673 2.399 1.00 95.06 81 ILE A C 1
ATOM 641 O O . ILE A 1 81 ? 5.357 -3.763 1.396 1.00 95.06 81 ILE A O 1
ATOM 645 N N . HIS A 1 82 ? 7.390 -3.476 2.320 1.00 93.00 82 HIS A N 1
ATOM 646 C CA . HIS A 1 82 ? 8.109 -3.402 1.050 1.00 93.00 82 HIS A CA 1
ATOM 647 C C . HIS A 1 82 ? 8.157 -4.775 0.378 1.00 93.00 82 HIS A C 1
ATOM 649 O O . HIS A 1 82 ? 9.083 -5.558 0.589 1.00 93.00 82 HIS A O 1
ATOM 655 N N . SER A 1 83 ? 7.132 -5.060 -0.418 1.00 86.06 83 SER A N 1
ATOM 656 C CA . SER A 1 83 ? 6.926 -6.357 -1.078 1.00 86.06 83 SER A CA 1
ATOM 657 C C . SER A 1 83 ? 7.344 -6.336 -2.548 1.00 86.06 83 SER A C 1
ATOM 659 O O . SER A 1 83 ? 7.418 -7.383 -3.192 1.00 86.06 83 SER A O 1
ATOM 661 N N . GLY A 1 84 ? 7.648 -5.142 -3.056 1.00 81.56 84 GLY A N 1
ATOM 662 C CA . GLY A 1 84 ? 7.955 -4.897 -4.449 1.00 81.56 84 GLY A CA 1
ATOM 663 C C . GLY A 1 84 ? 9.352 -5.354 -4.842 1.00 81.56 84 GLY A C 1
ATOM 664 O O . GLY A 1 84 ? 10.316 -5.258 -4.074 1.00 81.56 84 GLY A O 1
ATOM 665 N N . GLY A 1 85 ? 9.471 -5.804 -6.086 1.00 80.81 85 GLY A N 1
ATOM 666 C CA . GLY A 1 85 ? 10.745 -6.113 -6.721 1.00 80.81 85 GLY A CA 1
ATOM 667 C C . GLY A 1 85 ? 10.886 -7.562 -7.163 1.00 80.81 85 GLY A C 1
ATOM 668 O O . GLY A 1 85 ? 10.050 -8.427 -6.910 1.00 80.81 85 GLY A O 1
ATOM 669 N N . LEU A 1 86 ? 11.996 -7.817 -7.852 1.00 72.75 86 LEU A N 1
ATOM 670 C CA . LEU A 1 86 ? 12.301 -9.118 -8.428 1.00 72.75 86 LEU A CA 1
ATOM 671 C C . LEU A 1 86 ? 12.990 -10.003 -7.391 1.00 72.75 86 LEU A C 1
ATOM 673 O O . LEU A 1 86 ? 14.069 -9.697 -6.873 1.00 72.75 86 LEU A O 1
ATOM 677 N N . SER A 1 87 ? 12.384 -11.149 -7.114 1.00 71.06 87 SER A N 1
ATOM 678 C CA . SER A 1 87 ? 12.998 -12.198 -6.320 1.00 71.06 87 SER A CA 1
ATOM 679 C C . SER A 1 87 ? 14.123 -12.863 -7.116 1.00 71.06 87 SER A C 1
ATOM 681 O O . SER A 1 87 ? 13.917 -13.825 -7.849 1.00 71.06 87 SER A O 1
ATOM 683 N N . GLN A 1 88 ? 15.352 -12.384 -6.927 1.00 75.94 88 GLN A N 1
ATOM 684 C CA . GLN A 1 88 ? 16.527 -12.933 -7.618 1.00 75.94 88 GLN A CA 1
ATOM 685 C C . GLN A 1 88 ? 16.876 -14.365 -7.186 1.00 75.94 88 GLN A C 1
ATOM 687 O O . GLN A 1 88 ? 17.419 -15.134 -7.968 1.00 75.94 88 GLN A O 1
ATOM 692 N N . ARG A 1 89 ? 16.562 -14.737 -5.937 1.00 77.75 89 ARG A N 1
ATOM 693 C CA . ARG A 1 89 ? 16.863 -16.076 -5.389 1.00 77.75 89 ARG A CA 1
ATOM 694 C C . ARG A 1 89 ? 15.762 -17.103 -5.651 1.00 77.75 89 ARG A C 1
ATOM 696 O O . ARG A 1 89 ? 16.008 -18.294 -5.538 1.00 77.75 89 ARG A O 1
ATOM 703 N N . MET A 1 90 ? 14.552 -16.644 -5.956 1.00 75.38 90 MET A N 1
ATOM 704 C CA . MET A 1 90 ? 13.404 -17.497 -6.256 1.00 75.38 90 MET A CA 1
ATOM 705 C C . MET A 1 90 ? 12.565 -16.794 -7.324 1.00 75.38 90 MET A C 1
ATOM 707 O O . MET A 1 90 ? 11.623 -16.085 -6.969 1.00 75.38 90 MET A O 1
ATOM 711 N N . PRO A 1 91 ? 12.933 -16.917 -8.611 1.00 70.56 91 PRO A N 1
ATOM 712 C CA . PRO A 1 91 ? 12.305 -16.155 -9.688 1.00 70.56 91 PRO A CA 1
ATOM 713 C C . PRO A 1 91 ? 10.793 -16.372 -9.792 1.00 70.56 91 PRO A C 1
ATOM 715 O O . PRO A 1 91 ? 10.068 -15.409 -10.031 1.00 70.56 91 PRO A O 1
ATOM 718 N N . SER A 1 92 ? 10.318 -17.592 -9.512 1.00 72.38 92 SER A N 1
ATOM 719 C CA . SER A 1 92 ? 8.890 -17.945 -9.469 1.00 72.38 92 SER A CA 1
ATOM 720 C C . SER A 1 92 ? 8.083 -17.104 -8.474 1.00 72.38 92 SER A C 1
ATOM 722 O O . SER A 1 92 ? 6.914 -16.827 -8.716 1.00 72.38 92 SER A O 1
ATOM 724 N N . ALA A 1 93 ? 8.710 -16.633 -7.393 1.00 72.00 93 ALA A N 1
ATOM 725 C CA . ALA A 1 93 ? 8.075 -15.786 -6.387 1.00 72.00 93 ALA A CA 1
ATOM 726 C C . ALA A 1 93 ? 8.009 -14.299 -6.777 1.00 72.00 93 ALA A C 1
ATOM 728 O O . ALA A 1 93 ? 7.447 -13.506 -6.028 1.00 72.00 93 ALA A O 1
ATOM 729 N N . SER A 1 94 ? 8.609 -13.886 -7.902 1.00 70.12 94 SER A N 1
ATOM 730 C CA . SER A 1 94 ? 8.620 -12.468 -8.299 1.00 70.12 94 SER A CA 1
ATOM 731 C C . SER A 1 94 ? 7.236 -11.967 -8.700 1.00 70.12 94 SER A C 1
ATOM 733 O O . SER A 1 94 ? 6.886 -10.847 -8.354 1.00 70.12 94 SER A O 1
ATOM 735 N N . ALA A 1 95 ? 6.453 -12.784 -9.410 1.00 67.50 95 ALA A N 1
ATOM 736 C CA . ALA A 1 95 ? 5.135 -12.375 -9.897 1.00 67.50 95 ALA A CA 1
ATOM 737 C C . ALA A 1 95 ? 4.081 -12.369 -8.780 1.00 67.50 95 ALA A C 1
ATOM 739 O O . ALA A 1 95 ? 3.320 -11.419 -8.659 1.00 67.50 95 ALA A O 1
ATOM 740 N N . LEU A 1 96 ? 4.069 -13.414 -7.946 1.00 71.94 96 LEU A N 1
ATOM 741 C CA . LEU A 1 96 ? 3.072 -13.575 -6.882 1.00 71.94 96 LEU A CA 1
ATOM 742 C C . LEU A 1 96 ? 3.455 -12.864 -5.581 1.00 71.94 96 LEU A C 1
ATOM 744 O O . LEU A 1 96 ? 2.588 -12.621 -4.757 1.00 71.94 96 LEU A O 1
ATOM 748 N N . GLY A 1 97 ? 4.727 -12.492 -5.412 1.00 69.88 97 GLY A N 1
ATOM 749 C CA . GLY A 1 97 ? 5.230 -11.820 -4.218 1.00 69.88 97 GLY A CA 1
ATOM 750 C C . GLY A 1 97 ? 5.517 -12.793 -3.080 1.00 69.88 97 GLY A C 1
ATOM 751 O O . GLY A 1 97 ? 4.677 -13.585 -2.672 1.00 69.88 97 GLY A O 1
ATOM 752 N N . LYS A 1 98 ? 6.714 -12.689 -2.494 1.00 76.94 98 LYS A N 1
ATOM 753 C CA . LYS A 1 98 ? 7.095 -13.497 -1.318 1.00 76.94 98 LYS A CA 1
ATOM 754 C C . LYS A 1 98 ? 6.221 -13.254 -0.095 1.00 76.94 98 LYS A C 1
ATOM 756 O O . LYS A 1 98 ? 6.253 -14.054 0.821 1.00 76.94 98 LYS A O 1
ATOM 761 N N . VAL A 1 99 ? 5.516 -12.128 -0.055 1.00 80.75 99 VAL A N 1
ATOM 762 C CA . VAL A 1 99 ? 4.649 -11.768 1.067 1.00 80.75 99 VAL A CA 1
ATOM 763 C C . VAL A 1 99 ? 3.439 -12.706 1.189 1.00 80.75 99 VAL A C 1
ATOM 765 O O . VAL A 1 99 ? 2.849 -12.775 2.261 1.00 80.75 99 VAL A O 1
ATOM 768 N N . PHE A 1 100 ? 3.114 -13.454 0.128 1.00 83.94 100 PHE A N 1
ATOM 769 C CA . PHE A 1 100 ? 2.003 -14.410 0.086 1.00 83.94 100 PHE A CA 1
ATOM 770 C C . PHE A 1 100 ? 2.444 -15.886 0.046 1.00 83.94 100 PHE A C 1
ATOM 772 O O . PHE A 1 100 ? 1.589 -16.765 -0.046 1.00 83.94 100 PHE A O 1
ATOM 779 N N . LEU A 1 101 ? 3.755 -16.165 0.081 1.00 74.75 101 LEU A N 1
ATOM 780 C CA . LEU A 1 101 ? 4.322 -17.523 0.131 1.00 74.75 101 LEU A CA 1
ATOM 781 C C . LEU A 1 101 ? 4.649 -17.923 1.570 1.00 74.75 101 LEU A C 1
ATOM 783 O O . LEU A 1 101 ? 4.401 -19.100 1.910 1.00 74.75 101 LEU A O 1
#

Secondary structure (DSSP, 8-state):
-PPPBSEEEEEESSHHHHHHHHHHHHHTHHHHTTTBS-EEEEE-SSTT---HHHHHHHHHHHHHHHHS-HHHHHH--EEEEE--S--SS-TTHHHH-GGG-